Protein AF-A0A3C2DCL3-F1 (afdb_monomer_lite)

Sequence (149 aa):
MFPLDRLTIHAGEILSVAGGDWFGPLAEGIRFGSPDPHLGAVGLALGSALAAWIELALLTRRVRKQLPQVIGPFSEIGAMGLPAAAAVIVALLLRWITHDLPDVVTAVFAVTGSGAAYLGVAFGRGLPTALELTSLRRRRSDTDTTSES

Foldseek 3Di:
DALQQQWFADPNDTDRVDDPDSPDDRDPCVVPPDPTDTCRVVRVVVVVVVVVVVVLVVVQVVCCVVPVPDDRPVVLVVLLVVLQVQLVVQLVVLCVVCVVPDVVVSVVRSVVRSVVSSLVVCVVSVRPVSVVVVVVVVVVVVVVVVVPD

pLDDT: mean 79.2, std 13.64, range [44.84, 96.31]

Structure (mmCIF, N/CA/C/O backbone):
data_AF-A0A3C2DCL3-F1
#
_entry.id   AF-A0A3C2DCL3-F1
#
loop_
_atom_site.group_PDB
_atom_site.id
_atom_site.type_symbol
_atom_site.label_atom_id
_atom_site.label_alt_id
_atom_site.label_comp_id
_atom_site.label_asym_id
_atom_site.label_entity_id
_atom_site.label_seq_id
_atom_site.pdbx_PDB_ins_code
_atom_site.Cartn_x
_atom_site.Cartn_y
_atom_site.Cartn_z
_atom_site.occupancy
_atom_site.B_iso_or_equiv
_atom_site.auth_seq_id
_atom_site.auth_comp_id
_atom_site.auth_asym_id
_atom_site.auth_atom_id
_atom_site.pdbx_PDB_model_num
ATOM 1 N N . MET A 1 1 ? 13.261 19.625 -9.234 1.00 63.06 1 MET A N 1
ATOM 2 C CA . MET A 1 1 ? 13.340 18.159 -9.423 1.00 63.06 1 MET A CA 1
ATOM 3 C C . MET A 1 1 ? 13.539 17.537 -8.049 1.00 63.06 1 MET A C 1
ATOM 5 O O . MET A 1 1 ? 14.158 18.184 -7.209 1.00 63.06 1 MET A O 1
ATOM 9 N N . PHE A 1 2 ? 12.952 16.371 -7.775 1.00 69.31 2 PHE A N 1
ATOM 10 C CA . PHE A 1 2 ? 13.061 15.733 -6.455 1.00 69.31 2 PHE A CA 1
ATOM 11 C C . PHE A 1 2 ? 14.437 15.079 -6.282 1.00 69.31 2 PHE A C 1
ATOM 13 O O . PHE A 1 2 ? 15.012 14.645 -7.275 1.00 69.31 2 PHE A O 1
ATOM 20 N N . PRO A 1 3 ? 14.968 14.944 -5.054 1.00 77.62 3 PRO A N 1
ATOM 21 C CA . PRO A 1 3 ? 16.271 14.306 -4.837 1.00 77.62 3 PRO A CA 1
ATOM 22 C C . PRO A 1 3 ? 16.369 12.885 -5.418 1.00 77.62 3 PRO A C 1
ATOM 24 O O . PRO A 1 3 ? 17.403 12.508 -5.961 1.00 77.62 3 PRO A O 1
ATOM 27 N N . LEU A 1 4 ? 15.270 12.120 -5.373 1.00 79.62 4 LEU A N 1
ATOM 28 C CA . LEU A 1 4 ? 15.199 10.751 -5.903 1.00 79.62 4 LEU A CA 1
ATOM 29 C C . LEU A 1 4 ? 15.138 10.670 -7.435 1.00 79.62 4 LEU A C 1
ATOM 31 O O . LEU A 1 4 ? 15.311 9.596 -7.994 1.00 79.62 4 LEU A O 1
ATOM 35 N N . ASP A 1 5 ? 14.981 11.794 -8.130 1.00 77.00 5 ASP A N 1
ATOM 36 C CA . ASP A 1 5 ? 15.028 11.862 -9.597 1.00 77.00 5 ASP A CA 1
ATOM 37 C C . ASP A 1 5 ? 16.431 11.550 -10.160 1.00 77.00 5 ASP A C 1
ATOM 39 O O . ASP A 1 5 ? 16.605 11.246 -11.337 1.00 77.00 5 ASP A O 1
ATOM 43 N N . ARG A 1 6 ? 17.447 11.586 -9.288 1.00 75.75 6 ARG A N 1
ATOM 44 C CA . ARG A 1 6 ? 18.843 11.229 -9.579 1.00 75.75 6 ARG A CA 1
ATOM 45 C C . ARG A 1 6 ? 19.112 9.726 -9.530 1.00 75.75 6 ARG A C 1
ATOM 47 O O . ARG A 1 6 ? 20.199 9.306 -9.922 1.00 75.75 6 ARG A O 1
ATOM 54 N N . LEU A 1 7 ? 18.168 8.939 -9.018 1.00 77.81 7 LEU A N 1
ATOM 55 C CA . LEU A 1 7 ? 18.263 7.487 -8.997 1.00 77.81 7 LEU A CA 1
ATOM 56 C C . LEU A 1 7 ? 17.495 6.924 -10.185 1.00 77.81 7 LEU A C 1
ATOM 58 O O . LEU A 1 7 ? 16.345 7.300 -10.423 1.00 77.81 7 LEU A O 1
ATOM 62 N N . THR A 1 8 ? 18.134 6.007 -10.897 1.00 78.06 8 THR A N 1
ATOM 63 C CA . THR A 1 8 ? 17.534 5.284 -12.019 1.00 78.06 8 THR A CA 1
ATOM 64 C C . THR A 1 8 ? 17.669 3.790 -11.792 1.00 78.06 8 THR A C 1
ATOM 66 O O . THR A 1 8 ? 18.575 3.341 -11.083 1.00 78.06 8 THR A O 1
ATOM 69 N N . ILE A 1 9 ? 16.736 3.028 -12.354 1.00 75.00 9 ILE A N 1
ATOM 70 C CA . ILE A 1 9 ? 16.819 1.569 -12.362 1.00 75.00 9 ILE A CA 1
ATOM 71 C C . ILE A 1 9 ? 17.343 1.144 -13.726 1.00 75.00 9 ILE A C 1
ATOM 73 O O . ILE A 1 9 ? 16.668 1.354 -14.732 1.00 75.00 9 ILE A O 1
ATOM 77 N N . HIS A 1 10 ? 18.506 0.500 -13.741 1.00 75.56 10 HIS A N 1
ATOM 78 C CA . HIS A 1 10 ? 19.076 -0.103 -14.939 1.00 75.56 10 HIS A CA 1
ATOM 79 C C . HIS A 1 10 ? 19.432 -1.561 -14.643 1.00 75.56 10 HIS A C 1
ATOM 81 O O . HIS A 1 10 ? 20.150 -1.844 -13.689 1.00 75.56 10 HIS A O 1
ATOM 87 N N . ALA A 1 11 ? 18.883 -2.498 -15.423 1.00 68.50 11 ALA A N 1
ATOM 88 C CA . ALA A 1 11 ? 19.108 -3.943 -15.265 1.00 68.50 11 ALA A CA 1
ATOM 89 C C . ALA A 1 11 ? 18.876 -4.504 -13.837 1.00 68.50 11 ALA A C 1
ATOM 91 O O . ALA A 1 11 ? 19.475 -5.504 -13.452 1.00 68.50 11 ALA A O 1
ATOM 92 N N . GLY A 1 12 ? 17.987 -3.882 -13.052 1.00 66.81 12 GLY A N 1
ATOM 93 C CA . GLY A 1 12 ? 17.679 -4.302 -11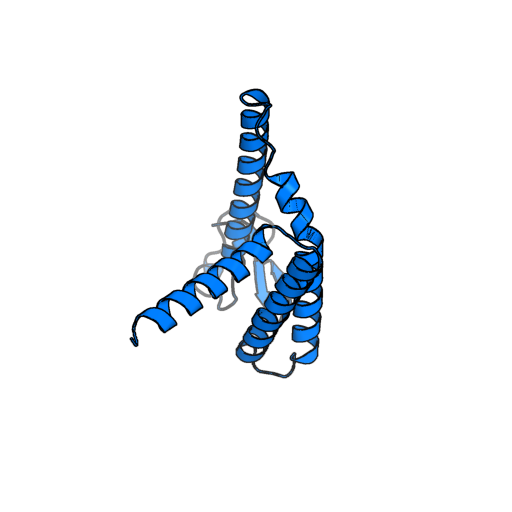.678 1.00 66.81 12 GLY A CA 1
ATOM 94 C C . GLY A 1 12 ? 18.598 -3.713 -10.603 1.00 66.81 12 GLY A C 1
ATOM 95 O O . GLY A 1 12 ? 18.365 -3.949 -9.419 1.00 66.81 12 GLY A O 1
ATOM 96 N N . GLU A 1 13 ? 19.581 -2.900 -10.986 1.00 69.81 13 GLU A N 1
ATOM 97 C CA . GLU A 1 13 ? 20.420 -2.145 -10.060 1.00 69.81 13 GLU A CA 1
ATOM 98 C C . GLU A 1 13 ? 19.953 -0.690 -9.950 1.00 69.81 13 GLU A C 1
ATOM 100 O O . GLU A 1 13 ? 19.496 -0.078 -10.920 1.00 69.81 13 GLU A O 1
ATOM 105 N N . ILE A 1 14 ? 20.063 -0.132 -8.741 1.00 70.50 14 ILE A N 1
ATOM 106 C CA . ILE A 1 14 ? 19.814 1.288 -8.490 1.00 70.50 14 ILE A CA 1
ATOM 107 C C . ILE A 1 14 ? 21.125 2.028 -8.725 1.00 70.50 14 ILE A C 1
ATOM 109 O O . ILE A 1 14 ? 22.057 1.923 -7.925 1.00 70.50 14 ILE A O 1
ATOM 113 N N . LEU A 1 15 ? 21.183 2.801 -9.804 1.00 74.62 15 LEU A N 1
ATOM 114 C CA . LEU A 1 15 ? 22.350 3.600 -10.150 1.00 74.62 15 LEU A CA 1
ATOM 115 C C . LEU A 1 15 ? 22.107 5.067 -9.786 1.00 74.62 15 LEU A C 1
ATOM 117 O O . LEU A 1 15 ? 21.073 5.654 -10.120 1.00 74.62 15 LEU A O 1
ATOM 121 N N . SER A 1 16 ? 23.080 5.670 -9.095 1.00 69.94 16 SER A N 1
ATOM 122 C CA . SER A 1 16 ? 23.111 7.118 -8.889 1.00 69.94 16 SER A CA 1
ATOM 123 C C . SER A 1 16 ? 23.691 7.782 -10.127 1.00 69.94 16 SER A C 1
ATOM 125 O O . SER A 1 16 ? 24.857 7.586 -10.463 1.00 69.94 16 SER A O 1
ATOM 127 N N . VAL A 1 17 ? 22.891 8.622 -10.771 1.00 67.50 17 VAL A N 1
ATOM 128 C CA . VAL A 1 17 ? 23.300 9.383 -11.958 1.00 67.50 17 VAL A CA 1
ATOM 129 C C . VAL A 1 17 ? 23.975 10.714 -11.552 1.00 67.50 17 VAL A C 1
ATOM 131 O O . VAL A 1 17 ? 24.385 11.515 -12.387 1.00 67.50 17 VAL A O 1
ATOM 134 N N . ALA A 1 18 ? 24.123 10.972 -10.245 1.00 63.78 18 ALA A N 1
ATOM 135 C CA . ALA A 1 18 ? 24.651 12.215 -9.690 1.00 63.78 18 ALA A CA 1
ATOM 136 C C . ALA A 1 18 ? 25.996 12.033 -8.968 1.00 63.78 18 ALA A C 1
ATOM 138 O O . ALA A 1 18 ? 26.078 11.368 -7.935 1.00 63.78 18 ALA A O 1
ATOM 139 N N . GLY A 1 19 ? 27.036 12.712 -9.460 1.00 57.91 19 GLY A N 1
ATOM 140 C CA . GLY A 1 19 ? 28.360 12.794 -8.833 1.00 57.91 19 GLY A CA 1
ATOM 141 C C . GLY A 1 19 ? 28.434 13.759 -7.641 1.00 57.91 19 GLY A C 1
ATOM 142 O O . GLY A 1 19 ? 29.216 14.702 -7.674 1.00 57.91 19 GLY A O 1
ATOM 143 N N . GLY A 1 20 ? 27.623 13.546 -6.598 1.00 61.69 20 GLY A N 1
ATOM 144 C CA . GLY A 1 20 ? 27.840 14.140 -5.266 1.00 61.69 20 GLY A CA 1
ATOM 145 C C . GLY A 1 20 ? 26.935 15.304 -4.837 1.00 61.69 20 GLY A C 1
ATOM 146 O O . GLY A 1 20 ? 26.806 15.531 -3.636 1.00 61.69 20 GLY A O 1
ATOM 147 N N . ASP A 1 21 ? 26.256 16.001 -5.752 1.00 67.38 21 ASP A N 1
ATOM 148 C CA . ASP A 1 21 ? 25.304 17.066 -5.390 1.00 67.38 21 ASP A CA 1
ATOM 149 C C . ASP A 1 21 ? 23.859 16.540 -5.371 1.00 67.38 21 ASP A C 1
ATOM 151 O O . ASP A 1 21 ? 23.341 16.080 -6.389 1.00 67.38 21 ASP A O 1
ATOM 155 N N . TRP A 1 22 ? 23.208 16.594 -4.207 1.00 70.44 22 TRP A N 1
ATOM 156 C CA . TRP A 1 22 ? 21.851 16.083 -3.982 1.00 70.44 22 TRP A CA 1
ATOM 157 C C . TRP A 1 22 ? 20.750 17.104 -4.292 1.00 70.44 22 TRP A C 1
ATOM 159 O O . TRP A 1 22 ? 19.615 16.707 -4.566 1.00 70.44 22 TRP A O 1
ATOM 169 N N . PHE A 1 23 ? 21.071 18.402 -4.282 1.00 71.12 23 PHE A N 1
ATOM 170 C CA . PHE A 1 23 ? 20.082 19.486 -4.370 1.00 71.12 23 PHE A CA 1
ATOM 171 C C . PHE A 1 23 ? 20.337 20.478 -5.514 1.00 71.12 23 PHE A C 1
ATOM 173 O O . PHE A 1 23 ? 19.476 21.315 -5.784 1.00 71.12 23 PHE A O 1
ATOM 180 N N . GLY A 1 24 ? 21.460 20.375 -6.228 1.00 70.44 24 GLY A N 1
ATOM 181 C CA . GLY A 1 24 ? 21.717 21.169 -7.430 1.00 70.44 24 GLY A CA 1
ATOM 182 C C . GLY A 1 24 ? 20.903 20.747 -8.663 1.00 70.44 24 GLY A C 1
ATOM 183 O O . GLY A 1 24 ? 20.111 19.798 -8.618 1.00 70.44 24 GLY A O 1
ATOM 184 N N . PRO A 1 25 ? 21.091 21.421 -9.807 1.00 67.00 25 PRO A N 1
ATOM 185 C CA . PRO A 1 25 ? 20.534 20.988 -11.087 1.00 67.00 25 PRO A CA 1
ATOM 186 C C . PRO A 1 25 ? 21.207 19.694 -11.589 1.00 67.00 25 PRO A C 1
ATOM 188 O O . PRO A 1 25 ? 22.401 19.481 -11.385 1.00 67.00 25 PRO A O 1
ATOM 191 N N . LEU A 1 26 ? 20.449 18.809 -12.250 1.00 66.69 26 LEU A N 1
ATOM 192 C CA . LEU A 1 26 ? 21.018 17.647 -12.953 1.00 66.69 26 LEU A CA 1
ATOM 193 C C . LEU A 1 26 ? 21.764 18.111 -14.211 1.00 66.69 26 LEU A C 1
ATOM 195 O O . LEU A 1 26 ? 21.344 19.079 -14.859 1.00 66.69 26 LEU A O 1
ATOM 199 N N . ALA A 1 27 ? 22.834 17.402 -14.579 1.00 66.25 27 ALA A N 1
ATOM 200 C CA . ALA A 1 27 ? 23.570 17.678 -15.808 1.00 66.25 27 ALA A CA 1
ATOM 201 C C . ALA A 1 27 ? 22.640 17.588 -17.032 1.00 66.25 27 ALA A C 1
ATOM 203 O O . ALA A 1 27 ? 21.732 16.757 -17.092 1.00 66.25 27 ALA A O 1
ATOM 204 N N . GLU A 1 28 ? 22.851 18.483 -17.994 1.00 61.78 28 GLU A N 1
ATOM 205 C CA . GLU A 1 28 ? 21.938 18.729 -19.116 1.00 61.78 28 GLU A CA 1
ATOM 206 C C . GLU A 1 28 ? 21.684 17.479 -19.979 1.00 61.78 28 GLU A C 1
ATOM 208 O O . GLU A 1 28 ? 20.558 17.260 -20.415 1.00 61.78 28 GLU A O 1
ATOM 213 N N . GLY A 1 29 ? 22.675 16.587 -20.109 1.00 58.88 29 GLY A N 1
ATOM 214 C CA . GLY A 1 29 ? 22.552 15.326 -20.853 1.00 58.88 29 GLY A CA 1
ATOM 215 C C . GLY A 1 29 ? 21.604 14.283 -20.241 1.00 58.88 29 GLY A C 1
ATOM 216 O O . GLY A 1 29 ? 21.092 13.436 -20.964 1.00 58.88 29 GLY A O 1
ATOM 217 N N . ILE A 1 30 ? 21.312 14.356 -18.937 1.00 62.22 30 ILE A N 1
ATOM 218 C CA . ILE A 1 30 ? 20.396 13.418 -18.253 1.00 62.22 30 ILE A CA 1
ATOM 219 C C . ILE A 1 30 ? 18.942 13.886 -18.391 1.00 62.22 30 ILE A C 1
ATOM 221 O O . ILE A 1 30 ? 18.032 13.070 -18.467 1.00 62.22 30 ILE A O 1
ATOM 225 N N . ARG A 1 31 ? 18.721 15.205 -18.482 1.00 62.12 31 ARG A N 1
ATOM 226 C CA . ARG A 1 31 ? 17.382 15.810 -18.591 1.00 62.12 31 ARG A CA 1
ATOM 227 C C . ARG A 1 31 ? 16.652 15.474 -19.891 1.00 62.12 31 ARG A C 1
ATOM 229 O O . ARG A 1 31 ? 15.428 15.536 -19.911 1.00 62.12 31 ARG A O 1
ATOM 236 N N . PHE A 1 32 ? 17.387 15.166 -20.957 1.00 58.00 32 PHE A N 1
ATOM 237 C CA . PHE A 1 32 ? 16.826 15.055 -22.305 1.00 58.00 32 PHE A CA 1
ATOM 238 C C . PHE A 1 32 ? 17.096 13.713 -23.003 1.00 58.00 32 PHE A C 1
ATOM 240 O O . PHE A 1 32 ? 16.629 13.536 -24.124 1.00 58.00 32 PHE A O 1
ATOM 247 N N . GLY A 1 33 ? 17.835 12.779 -22.385 1.00 53.62 33 GLY A N 1
ATOM 248 C CA . GLY A 1 33 ? 18.375 11.628 -23.121 1.00 53.62 33 GLY A CA 1
ATOM 249 C C . GLY A 1 33 ? 18.461 10.279 -22.408 1.00 53.62 33 GLY A C 1
ATOM 250 O O . GLY A 1 33 ? 18.888 9.328 -23.055 1.00 53.62 33 GLY A O 1
ATOM 251 N N . SER A 1 34 ? 18.087 10.142 -21.130 1.00 60.09 34 SER A N 1
ATOM 252 C CA . SER A 1 34 ? 18.143 8.828 -20.468 1.00 60.09 34 SER A CA 1
ATOM 253 C C . SER A 1 34 ? 16.823 8.059 -20.655 1.00 60.09 34 SER A C 1
ATOM 255 O O . SER A 1 34 ? 15.773 8.574 -20.271 1.00 60.09 34 SER A O 1
ATOM 257 N N . PRO A 1 35 ? 16.840 6.850 -21.252 1.00 63.00 35 PRO A N 1
ATOM 258 C CA . PRO A 1 35 ? 15.668 5.978 -21.348 1.00 63.00 35 PRO A CA 1
ATOM 259 C C . PRO A 1 35 ? 15.350 5.243 -20.034 1.00 63.00 35 PRO A C 1
ATOM 261 O O . PRO A 1 35 ? 14.346 4.533 -19.968 1.00 63.00 35 PRO A O 1
ATOM 264 N N . ASP A 1 36 ? 16.187 5.384 -19.002 1.00 68.38 36 ASP A N 1
ATOM 265 C CA . ASP A 1 36 ? 16.037 4.650 -17.750 1.00 68.38 36 ASP A CA 1
ATOM 266 C C . ASP A 1 36 ? 14.998 5.321 -16.824 1.00 68.38 36 ASP A C 1
ATOM 268 O O . ASP A 1 36 ? 14.977 6.545 -16.673 1.00 68.38 36 ASP A O 1
ATOM 272 N N . PRO A 1 37 ? 14.112 4.547 -16.170 1.00 73.44 37 PRO A N 1
ATOM 273 C CA . PRO A 1 37 ? 13.073 5.097 -15.306 1.00 73.44 37 PRO A CA 1
ATOM 274 C C . PRO A 1 37 ? 13.662 5.767 -14.053 1.00 73.44 37 PRO A C 1
ATOM 276 O O . PRO A 1 37 ? 14.365 5.139 -13.257 1.00 73.44 37 PRO A O 1
ATOM 279 N N . HIS A 1 38 ? 13.316 7.042 -13.857 1.00 80.50 38 HIS A N 1
ATOM 280 C CA . HIS A 1 38 ? 13.739 7.868 -12.723 1.00 80.50 38 HIS A CA 1
ATOM 281 C C . HIS A 1 38 ? 12.848 7.671 -11.485 1.00 80.50 38 HIS A C 1
ATOM 283 O O . HIS A 1 38 ? 11.619 7.623 -11.576 1.00 80.50 38 HIS A O 1
ATOM 289 N N . LEU A 1 39 ? 13.447 7.649 -10.289 1.00 81.69 39 LEU A N 1
ATOM 290 C CA . LEU A 1 39 ? 12.729 7.446 -9.019 1.00 81.69 39 LEU A CA 1
ATOM 291 C C . LEU A 1 39 ? 12.137 8.736 -8.416 1.00 81.69 39 LEU A C 1
ATOM 293 O O . LEU A 1 39 ? 11.667 8.733 -7.274 1.00 81.69 39 LEU A O 1
ATOM 297 N N . GLY A 1 40 ? 12.087 9.840 -9.170 1.00 82.06 40 GLY A N 1
ATOM 298 C CA . GLY A 1 40 ? 11.509 11.108 -8.713 1.00 82.06 40 GLY A CA 1
ATOM 299 C C . GLY A 1 40 ? 10.042 10.982 -8.279 1.00 82.06 40 GLY A C 1
ATOM 300 O O . GLY A 1 40 ? 9.660 11.495 -7.224 1.00 82.06 40 GLY A O 1
ATOM 301 N N . ALA A 1 41 ? 9.237 10.230 -9.037 1.00 84.44 41 ALA A N 1
ATOM 302 C CA . ALA A 1 41 ? 7.834 9.954 -8.711 1.00 84.44 41 ALA A CA 1
ATOM 303 C C . ALA A 1 41 ? 7.675 9.108 -7.434 1.00 84.44 41 ALA A C 1
ATOM 305 O O . ALA A 1 41 ? 6.778 9.359 -6.629 1.00 84.44 41 ALA A O 1
ATOM 306 N N . VAL A 1 42 ? 8.580 8.150 -7.205 1.00 85.50 42 VAL A N 1
ATOM 307 C CA . VAL A 1 42 ? 8.604 7.335 -5.979 1.00 85.50 42 VAL A CA 1
ATOM 308 C C . VAL A 1 42 ? 8.858 8.222 -4.762 1.00 85.50 42 VAL A C 1
ATOM 310 O O . VAL A 1 42 ? 8.171 8.100 -3.749 1.00 85.50 42 VAL A O 1
ATOM 313 N N . GLY A 1 43 ? 9.792 9.169 -4.877 1.00 85.19 43 GLY A N 1
ATOM 314 C CA . GLY A 1 43 ? 10.079 10.125 -3.810 1.00 85.19 43 GLY A CA 1
ATOM 315 C C . GLY A 1 43 ? 8.904 11.022 -3.453 1.00 85.19 43 GLY A C 1
ATOM 316 O O . GLY A 1 43 ? 8.637 11.251 -2.274 1.00 85.19 43 GLY A O 1
ATOM 317 N N . LEU A 1 44 ? 8.164 11.478 -4.460 1.00 87.88 44 LEU A N 1
ATOM 318 C CA . LEU A 1 44 ? 6.926 12.220 -4.257 1.00 87.88 44 LEU A CA 1
ATOM 319 C C . LEU A 1 44 ? 5.861 11.401 -3.531 1.00 87.88 44 LEU A C 1
ATOM 321 O O . LEU A 1 44 ? 5.262 11.887 -2.571 1.00 87.88 44 LEU A O 1
ATOM 325 N N . ALA A 1 45 ? 5.636 10.166 -3.978 1.00 90.50 45 ALA A N 1
ATOM 326 C CA . ALA A 1 45 ? 4.645 9.282 -3.382 1.00 90.50 45 ALA A CA 1
ATOM 327 C C . ALA A 1 45 ? 4.975 8.987 -1.910 1.00 90.50 45 ALA A C 1
ATOM 329 O O . ALA A 1 45 ? 4.105 9.100 -1.046 1.00 90.50 45 ALA A O 1
ATOM 330 N N . LEU A 1 46 ? 6.243 8.695 -1.604 1.00 89.56 46 LEU A N 1
ATOM 331 C CA . LEU A 1 46 ? 6.705 8.479 -0.232 1.00 89.56 46 LEU A CA 1
ATOM 332 C C . LEU A 1 46 ? 6.569 9.738 0.630 1.00 89.56 46 LEU A C 1
ATOM 334 O O . LEU A 1 46 ? 6.069 9.660 1.751 1.00 89.56 46 LEU A O 1
ATOM 338 N N . GLY A 1 47 ? 6.968 10.901 0.109 1.00 90.00 47 GLY A N 1
ATOM 339 C CA . GLY A 1 47 ? 6.826 12.175 0.814 1.00 90.00 47 GLY A CA 1
ATOM 340 C C . GLY A 1 47 ? 5.367 12.502 1.137 1.00 90.00 47 GLY A C 1
ATOM 341 O O . GLY A 1 47 ? 5.055 12.877 2.266 1.00 90.00 47 GLY A O 1
ATOM 342 N N . SER A 1 48 ? 4.462 12.290 0.177 1.00 93.25 48 SER A N 1
ATOM 343 C CA . SER A 1 48 ? 3.020 12.479 0.361 1.00 93.25 48 SER A CA 1
ATOM 344 C C . SER A 1 48 ? 2.441 11.512 1.397 1.00 93.25 48 SER A C 1
ATOM 346 O O . SER A 1 48 ? 1.705 11.941 2.286 1.00 93.25 48 SER A O 1
ATOM 348 N N . ALA A 1 49 ? 2.826 10.234 1.350 1.00 93.19 49 ALA A N 1
ATOM 349 C CA . ALA A 1 49 ? 2.386 9.245 2.328 1.00 93.19 49 ALA A CA 1
ATOM 350 C C . ALA A 1 49 ? 2.839 9.607 3.753 1.00 93.19 49 ALA A C 1
ATOM 352 O O . ALA A 1 49 ? 2.037 9.570 4.686 1.00 93.19 49 ALA A O 1
ATOM 353 N N . LEU A 1 50 ? 4.104 10.004 3.932 1.00 94.75 50 LEU A N 1
ATOM 354 C CA . LEU A 1 50 ? 4.627 10.431 5.234 1.00 94.75 50 LEU A CA 1
ATOM 355 C C . LEU A 1 50 ? 3.921 11.689 5.751 1.00 94.75 50 LEU A C 1
ATOM 357 O O . LEU A 1 50 ? 3.559 11.743 6.927 1.00 94.75 50 LEU A O 1
ATOM 361 N N . ALA A 1 51 ? 3.686 12.674 4.881 1.00 93.50 51 ALA A N 1
ATOM 362 C CA . ALA A 1 51 ? 2.950 13.882 5.237 1.00 93.50 51 ALA A CA 1
ATOM 363 C C . ALA A 1 51 ? 1.532 13.554 5.734 1.00 93.50 51 ALA A C 1
ATOM 365 O O . ALA A 1 51 ? 1.130 14.054 6.785 1.00 93.50 51 ALA A O 1
ATOM 366 N N . ALA A 1 52 ? 0.822 12.650 5.052 1.00 94.44 52 ALA A N 1
ATOM 367 C CA . ALA A 1 52 ? -0.514 12.211 5.451 1.00 94.44 52 ALA A CA 1
ATOM 368 C C . ALA A 1 52 ? -0.520 11.512 6.824 1.00 94.44 52 ALA A C 1
ATOM 370 O O . ALA A 1 52 ? -1.390 11.776 7.655 1.00 94.44 52 ALA A O 1
ATOM 371 N N . TRP A 1 53 ? 0.473 10.663 7.112 1.00 92.94 53 TRP A N 1
ATOM 372 C CA . TRP A 1 53 ? 0.603 10.030 8.430 1.00 92.94 53 TRP A CA 1
ATOM 373 C C . TRP A 1 53 ? 0.882 11.042 9.546 1.00 92.94 53 TRP A C 1
ATOM 375 O O . TRP A 1 53 ? 0.304 10.937 10.632 1.00 92.94 53 TRP A O 1
ATOM 385 N N . ILE A 1 54 ? 1.738 12.034 9.288 1.00 95.31 54 ILE A N 1
ATOM 386 C CA . ILE A 1 54 ? 2.030 13.112 10.243 1.00 95.31 54 ILE A CA 1
ATOM 387 C C . ILE A 1 54 ? 0.767 13.932 10.512 1.00 95.31 54 ILE A C 1
ATOM 389 O O . ILE A 1 54 ? 0.430 14.183 11.671 1.00 95.31 54 ILE A O 1
ATOM 393 N N . GLU A 1 55 ? 0.044 14.315 9.464 1.00 94.19 55 GLU A N 1
ATOM 394 C CA . GLU A 1 55 ? -1.212 15.049 9.579 1.00 94.19 55 GLU A CA 1
ATOM 395 C C . GLU A 1 55 ? -2.248 14.262 10.392 1.00 94.19 55 GLU A C 1
ATOM 397 O O . GLU A 1 55 ? -2.797 14.790 11.364 1.00 94.19 55 GLU A O 1
ATOM 402 N N . LEU A 1 56 ? -2.440 12.975 10.087 1.00 91.31 56 LEU A N 1
ATOM 403 C CA . LEU A 1 56 ? -3.338 12.095 10.835 1.00 91.31 56 LEU A CA 1
ATOM 404 C C . LEU A 1 56 ? -2.949 12.008 12.319 1.00 91.31 56 LEU A C 1
ATOM 406 O O . LEU A 1 56 ? -3.819 12.052 13.195 1.00 91.31 56 LEU A O 1
ATOM 410 N N . ALA A 1 57 ? -1.654 11.924 12.632 1.00 89.94 57 ALA A N 1
ATOM 411 C CA . ALA A 1 57 ? -1.167 11.889 14.008 1.00 89.94 57 ALA A CA 1
ATOM 412 C C . ALA A 1 57 ? -1.442 13.208 14.753 1.00 89.94 57 ALA A C 1
ATOM 414 O O . ALA A 1 57 ? -1.899 13.194 15.905 1.00 89.94 57 ALA A O 1
ATOM 415 N N . LEU A 1 58 ? -1.209 14.352 14.102 1.00 92.12 58 LEU A N 1
ATOM 416 C CA . LEU A 1 58 ? -1.466 15.680 14.666 1.00 92.12 58 LEU A CA 1
ATOM 417 C C . LEU A 1 58 ? -2.962 15.919 14.892 1.00 92.12 58 LEU A C 1
ATOM 419 O O . LEU A 1 58 ? -3.350 16.366 15.978 1.00 92.12 58 LEU A O 1
ATOM 423 N N . LEU A 1 59 ? -3.799 15.562 13.917 1.00 92.06 59 LEU A N 1
ATOM 424 C CA . LEU A 1 59 ? -5.254 15.637 14.021 1.00 92.06 59 LEU A CA 1
ATOM 425 C C . LEU A 1 59 ? -5.767 14.732 15.136 1.00 92.06 59 LEU A C 1
ATOM 427 O O . LEU A 1 59 ? -6.480 15.206 16.017 1.00 92.06 59 LEU A O 1
ATOM 431 N N . THR A 1 60 ? -5.329 13.473 15.190 1.00 88.75 60 THR A N 1
ATOM 432 C CA . THR A 1 60 ? -5.735 12.543 16.256 1.00 88.75 60 THR A CA 1
ATOM 433 C C . THR A 1 60 ? -5.347 13.077 17.635 1.00 88.75 60 THR A C 1
ATOM 435 O O . THR A 1 60 ? -6.130 13.004 18.586 1.00 88.75 60 THR A O 1
ATOM 438 N N . ARG A 1 61 ? -4.151 13.668 17.767 1.00 89.06 61 ARG A N 1
ATOM 439 C CA . ARG A 1 61 ? -3.706 14.294 19.019 1.00 89.06 61 ARG A CA 1
ATOM 440 C C . ARG A 1 61 ? -4.567 15.501 19.389 1.00 89.06 61 ARG A C 1
ATOM 442 O O . ARG A 1 61 ? -4.849 15.687 20.572 1.00 89.06 61 ARG A O 1
ATOM 449 N N . ARG A 1 62 ? -4.963 16.328 18.419 1.00 90.19 62 ARG A N 1
ATOM 450 C CA . ARG A 1 62 ? -5.805 17.506 18.661 1.00 90.19 62 ARG A CA 1
ATOM 451 C C . ARG A 1 62 ? -7.241 17.122 19.006 1.00 90.19 62 ARG A C 1
ATOM 453 O O . ARG A 1 62 ? -7.762 17.642 19.988 1.00 90.19 62 ARG A O 1
ATOM 460 N N . VAL A 1 63 ? -7.822 16.165 18.286 1.00 90.44 63 VAL A N 1
ATOM 461 C CA . VAL A 1 63 ? -9.161 15.622 18.554 1.00 90.44 63 VAL A CA 1
ATOM 462 C C . VAL A 1 63 ? -9.217 15.028 19.953 1.00 90.44 63 VAL A C 1
ATOM 464 O O . VAL A 1 63 ? -10.060 15.436 20.737 1.00 90.44 63 VAL A O 1
ATOM 467 N N . ARG A 1 64 ? -8.259 14.179 20.340 1.00 86.75 64 ARG A N 1
ATOM 468 C CA . ARG A 1 64 ? -8.219 13.610 21.699 1.00 86.75 64 ARG A CA 1
ATOM 469 C C . ARG A 1 64 ? -8.165 14.655 22.812 1.00 86.75 64 ARG A C 1
ATOM 471 O O . ARG A 1 64 ? -8.692 14.417 23.891 1.00 86.75 64 ARG A O 1
ATOM 478 N N . LYS A 1 65 ? -7.501 15.791 22.575 1.00 88.19 65 LYS A N 1
ATOM 479 C CA . LYS A 1 65 ? -7.441 16.891 23.549 1.00 88.19 65 LYS A CA 1
ATOM 480 C C . LYS A 1 65 ? -8.768 17.641 23.668 1.00 88.19 65 LYS A C 1
ATOM 482 O O . LYS A 1 65 ? -9.065 18.140 24.744 1.00 88.19 65 LYS A O 1
ATOM 487 N N . GLN A 1 66 ? -9.519 17.765 22.576 1.00 90.31 66 GLN A N 1
ATOM 488 C CA . GLN A 1 66 ? -10.760 18.547 22.527 1.00 90.31 66 GLN A CA 1
ATOM 489 C C . GLN A 1 66 ? -12.012 17.703 22.801 1.00 90.31 66 GLN A C 1
ATOM 491 O O . GLN A 1 66 ? -12.993 18.213 23.328 1.00 90.31 66 GLN A O 1
ATOM 496 N N . LEU A 1 67 ? -11.970 16.418 22.457 1.00 88.62 67 LEU A N 1
ATOM 497 C CA . LEU A 1 67 ? -13.083 15.472 22.472 1.00 88.62 67 LEU A CA 1
ATOM 498 C C . LEU A 1 67 ? -12.596 14.124 23.040 1.00 88.62 67 LEU A C 1
ATOM 500 O O . LEU A 1 67 ? -12.399 13.165 22.293 1.00 88.62 67 LEU A O 1
ATOM 504 N N . PRO A 1 68 ? -12.384 14.022 24.365 1.00 81.06 68 PRO A N 1
ATOM 505 C CA . PRO A 1 68 ? -11.834 12.817 24.993 1.00 81.06 68 PRO A CA 1
ATOM 506 C C . PRO A 1 68 ? -12.756 11.588 24.905 1.00 81.06 68 PRO A C 1
ATOM 508 O O . PRO A 1 68 ? -12.293 10.474 25.116 1.00 81.06 68 PRO A O 1
ATOM 511 N N . GLN A 1 69 ? -14.038 11.781 24.577 1.00 82.19 69 GLN A N 1
ATOM 512 C CA . GLN A 1 69 ? -15.025 10.706 24.407 1.00 82.19 69 GLN A CA 1
ATOM 513 C C . GLN A 1 69 ? -14.944 10.015 23.032 1.00 82.19 69 GLN A C 1
ATOM 515 O O . GLN A 1 69 ? -15.589 8.993 22.819 1.00 82.19 69 GLN A O 1
ATOM 520 N N . VAL A 1 70 ? -14.177 10.562 22.081 1.00 79.50 70 VAL A N 1
ATOM 521 C CA . VAL A 1 70 ? -14.038 9.987 20.736 1.00 79.50 70 VAL A CA 1
ATOM 522 C C . VAL A 1 70 ? -12.943 8.922 20.748 1.00 79.50 70 VAL A C 1
ATOM 524 O O . VAL A 1 70 ? -11.772 9.216 21.005 1.00 79.50 70 VAL A O 1
ATOM 527 N N . ILE A 1 71 ? -13.322 7.679 20.441 1.00 74.19 71 ILE A N 1
ATOM 528 C CA . ILE A 1 71 ? -12.383 6.566 20.270 1.00 74.19 71 ILE A CA 1
ATOM 529 C C . ILE A 1 71 ? -11.518 6.843 19.035 1.00 74.19 71 ILE A C 1
ATOM 531 O O . ILE A 1 71 ? -12.014 7.183 17.963 1.00 74.19 71 ILE A O 1
ATOM 535 N N . GLY A 1 72 ? -10.198 6.747 19.201 1.00 69.69 72 GLY A N 1
ATOM 536 C CA . GLY A 1 72 ? -9.246 7.061 18.140 1.00 69.69 72 GLY A CA 1
ATOM 537 C C . GLY A 1 72 ? -9.213 6.000 17.026 1.00 69.69 72 GLY A C 1
ATOM 538 O O . GLY A 1 72 ? -9.383 4.809 17.308 1.00 69.69 72 GLY A O 1
ATOM 539 N N . PRO A 1 73 ? -8.877 6.403 15.784 1.00 72.00 73 PRO A N 1
ATOM 540 C CA . PRO A 1 73 ? -8.886 5.526 14.605 1.00 72.00 73 PRO A CA 1
ATOM 541 C C . PRO A 1 73 ? -7.884 4.366 14.699 1.00 72.00 73 PRO A C 1
ATOM 543 O O . PRO A 1 73 ? -8.036 3.342 14.045 1.00 72.00 73 PRO A O 1
ATOM 546 N N . PHE A 1 74 ? -6.858 4.500 15.543 1.00 73.75 74 PHE A N 1
ATOM 547 C CA . PHE A 1 74 ? -5.809 3.495 15.707 1.00 73.75 74 PHE A CA 1
ATOM 548 C C . PHE A 1 74 ? -6.287 2.181 16.338 1.00 73.75 74 PHE A C 1
ATOM 550 O O . PHE A 1 74 ? -5.657 1.152 16.107 1.00 73.75 74 PHE A O 1
ATOM 557 N N . SER A 1 75 ? -7.378 2.198 17.113 1.00 71.19 75 SER A N 1
ATOM 558 C CA . SER A 1 75 ? -7.934 0.970 17.706 1.00 71.19 75 SER A CA 1
ATOM 559 C C . SER A 1 75 ? -8.491 0.027 16.632 1.00 71.19 75 SER A C 1
ATOM 561 O O . SER A 1 75 ? -8.158 -1.156 16.618 1.00 71.19 75 SER A O 1
ATOM 563 N N . GLU A 1 76 ? -9.221 0.585 15.665 1.00 72.69 76 GLU A N 1
ATOM 564 C CA . GLU A 1 76 ? -9.771 -0.135 14.513 1.00 72.69 76 GLU A CA 1
ATOM 565 C C . GLU A 1 76 ? -8.674 -0.567 13.528 1.00 72.69 76 GLU A C 1
ATOM 567 O O . GLU A 1 76 ? -8.660 -1.704 13.058 1.00 72.69 76 GLU A O 1
ATOM 572 N N . ILE A 1 77 ? -7.690 0.305 13.266 1.00 77.75 77 ILE A N 1
ATOM 573 C CA . ILE A 1 77 ? -6.551 -0.016 12.386 1.00 77.75 77 ILE A CA 1
ATOM 574 C C . ILE A 1 77 ? -5.736 -1.190 12.948 1.00 77.75 77 ILE A C 1
ATOM 576 O O . ILE A 1 77 ? -5.315 -2.070 12.196 1.00 77.75 77 ILE A O 1
ATOM 580 N N . GLY A 1 78 ? -5.536 -1.244 14.269 1.00 75.50 78 GLY A N 1
ATOM 581 C CA . GLY A 1 78 ? -4.807 -2.337 14.918 1.00 75.50 78 GLY A CA 1
ATOM 582 C C . GLY A 1 78 ? -5.454 -3.706 14.689 1.00 75.50 78 GLY A C 1
ATOM 583 O O . GLY A 1 78 ? -4.752 -4.693 14.456 1.00 75.50 78 GLY A O 1
ATOM 584 N N . ALA A 1 79 ? -6.788 -3.766 14.667 1.00 79.44 79 ALA A N 1
ATOM 585 C CA . ALA A 1 79 ? -7.533 -5.000 14.427 1.00 79.44 79 ALA A CA 1
ATOM 586 C C . ALA A 1 79 ? -7.329 -5.557 13.000 1.00 79.44 79 ALA A C 1
ATOM 588 O O . ALA A 1 79 ? -7.411 -6.770 12.782 1.00 79.44 79 ALA A O 1
ATOM 589 N N . MET A 1 80 ? -6.980 -4.693 12.040 1.00 83.50 80 MET A N 1
ATOM 590 C CA . MET A 1 80 ? -6.711 -5.054 10.642 1.00 83.50 80 MET A CA 1
ATOM 591 C C . MET A 1 80 ? -5.289 -5.582 10.401 1.00 83.50 80 MET A C 1
ATOM 593 O O . MET A 1 80 ? -5.002 -6.082 9.311 1.00 83.50 80 MET A O 1
ATOM 597 N N . GLY A 1 81 ? -4.405 -5.519 11.402 1.00 86.81 81 GLY A N 1
ATOM 598 C CA . GLY A 1 81 ? -2.994 -5.881 11.254 1.00 86.81 81 GLY A CA 1
ATOM 599 C C . GLY A 1 81 ? -2.767 -7.335 10.832 1.00 86.81 81 GLY A C 1
ATOM 600 O O . GLY A 1 81 ? -1.986 -7.591 9.918 1.00 86.81 81 GLY A O 1
ATOM 601 N N . LEU A 1 82 ? -3.473 -8.300 11.440 1.00 87.88 82 LEU A N 1
ATOM 602 C CA . LEU A 1 82 ? -3.303 -9.706 11.048 1.00 87.88 82 LEU A CA 1
ATOM 603 C C . LEU A 1 82 ? -3.891 -10.023 9.660 1.00 87.88 82 LEU A C 1
ATOM 605 O O . LEU A 1 82 ? -3.178 -10.653 8.880 1.00 87.88 82 LEU A O 1
ATOM 609 N N . PRO A 1 83 ? -5.129 -9.610 9.312 1.00 89.62 83 PRO A N 1
ATOM 610 C CA . PRO A 1 83 ? -5.621 -9.744 7.940 1.00 89.62 83 PRO A CA 1
ATOM 611 C C . PRO A 1 83 ? -4.656 -9.168 6.898 1.00 89.62 83 PRO A C 1
ATOM 613 O O . PRO A 1 83 ? -4.387 -9.814 5.886 1.00 89.62 83 PRO A O 1
ATOM 616 N N . ALA A 1 84 ? -4.078 -7.992 7.167 1.00 91.88 84 ALA A N 1
ATOM 617 C CA . ALA A 1 84 ? -3.089 -7.374 6.290 1.00 91.88 84 ALA A CA 1
ATOM 618 C C . ALA A 1 84 ? -1.807 -8.214 6.175 1.00 91.88 84 ALA A C 1
ATOM 620 O O . ALA A 1 84 ? -1.329 -8.454 5.069 1.00 91.88 84 ALA A O 1
ATOM 621 N N . ALA A 1 85 ? -1.277 -8.721 7.292 1.00 92.94 85 ALA A N 1
ATOM 622 C CA . ALA A 1 85 ? -0.101 -9.590 7.281 1.00 92.94 85 ALA A CA 1
ATOM 623 C C . ALA A 1 85 ? -0.340 -10.879 6.474 1.00 92.94 85 ALA A C 1
ATOM 625 O O . ALA A 1 85 ? 0.504 -11.268 5.669 1.00 92.94 85 ALA A O 1
ATOM 626 N N . ALA A 1 86 ? -1.506 -11.512 6.635 1.00 93.00 86 ALA A N 1
ATOM 627 C CA . ALA A 1 86 ? -1.877 -12.697 5.866 1.00 93.00 86 ALA A CA 1
ATOM 628 C C . ALA A 1 86 ? -1.955 -12.400 4.360 1.00 93.00 86 ALA A C 1
ATOM 630 O O . ALA A 1 86 ? -1.430 -13.166 3.552 1.00 93.00 86 ALA A O 1
ATOM 631 N N . ALA A 1 87 ? -2.548 -11.265 3.986 1.00 95.06 87 ALA A N 1
ATOM 632 C CA . ALA A 1 87 ? -2.621 -10.818 2.600 1.00 95.06 87 ALA A CA 1
ATOM 633 C C . ALA A 1 87 ? -1.230 -10.611 1.981 1.00 95.06 87 ALA A C 1
ATOM 635 O O . ALA A 1 87 ? -0.990 -11.063 0.863 1.00 95.06 87 ALA A O 1
ATOM 636 N N . VAL A 1 88 ? -0.303 -9.989 2.720 1.00 95.44 88 VAL A N 1
ATOM 637 C CA . VAL A 1 88 ? 1.089 -9.784 2.282 1.00 95.44 88 VAL A CA 1
ATOM 638 C C . VAL A 1 88 ? 1.796 -11.118 2.062 1.00 95.44 88 VAL A C 1
ATOM 640 O O . VAL A 1 88 ? 2.405 -11.314 1.014 1.00 95.44 88 VAL A O 1
ATOM 643 N N . ILE A 1 89 ? 1.684 -12.054 3.008 1.00 96.31 89 ILE A N 1
ATOM 644 C CA . ILE A 1 89 ? 2.295 -13.386 2.881 1.00 96.31 89 ILE A CA 1
ATOM 645 C C . ILE A 1 89 ? 1.777 -14.088 1.622 1.00 96.31 89 ILE A C 1
ATOM 647 O O . ILE A 1 89 ? 2.568 -14.587 0.825 1.00 96.31 89 ILE A O 1
ATOM 651 N N . VAL A 1 90 ? 0.461 -14.081 1.402 1.00 96.06 90 VAL A N 1
ATOM 652 C CA . VAL A 1 90 ? -0.152 -14.716 0.228 1.00 96.06 90 VAL A CA 1
ATOM 653 C C . VAL A 1 90 ? 0.264 -14.027 -1.073 1.00 96.06 90 VAL A C 1
ATOM 655 O O . VAL A 1 90 ? 0.582 -14.719 -2.037 1.00 96.06 90 VAL A O 1
ATOM 658 N N . ALA A 1 91 ? 0.333 -12.693 -1.106 1.00 94.19 91 ALA A N 1
ATOM 659 C CA . ALA A 1 91 ? 0.816 -11.953 -2.272 1.00 94.19 91 ALA A CA 1
ATOM 660 C C . ALA A 1 91 ? 2.259 -12.336 -2.638 1.00 94.19 91 ALA A C 1
ATOM 662 O O . ALA A 1 91 ? 2.553 -12.577 -3.808 1.00 94.19 91 ALA A O 1
ATOM 663 N N . LEU A 1 92 ? 3.147 -12.428 -1.642 1.00 94.44 92 LEU A N 1
ATOM 664 C CA . LEU A 1 92 ? 4.549 -12.804 -1.842 1.00 94.44 92 LEU A CA 1
ATOM 665 C C . LEU A 1 92 ? 4.686 -14.251 -2.326 1.00 94.44 92 LEU A C 1
ATOM 667 O O . LEU A 1 92 ? 5.446 -14.511 -3.257 1.00 94.44 92 LEU A O 1
ATOM 671 N N . LEU A 1 93 ? 3.919 -15.178 -1.744 1.00 94.75 93 LEU A N 1
ATOM 672 C CA . LEU A 1 93 ? 3.897 -16.577 -2.175 1.00 94.75 93 LEU A CA 1
ATOM 673 C C . LEU A 1 93 ? 3.397 -16.714 -3.614 1.00 94.75 93 LEU A C 1
ATOM 675 O O . LEU A 1 93 ? 4.022 -17.407 -4.410 1.00 94.75 93 LEU A O 1
ATOM 679 N N . LEU A 1 94 ? 2.310 -16.026 -3.969 1.00 93.44 94 LEU A N 1
ATOM 680 C CA . LEU A 1 94 ? 1.779 -16.044 -5.332 1.00 93.44 94 LEU A CA 1
ATOM 681 C C . LEU A 1 94 ? 2.778 -15.454 -6.321 1.00 93.44 94 LEU A C 1
ATOM 683 O O . LEU A 1 94 ? 3.031 -16.084 -7.338 1.00 93.44 94 LEU A O 1
ATOM 687 N N . ARG A 1 95 ? 3.412 -14.318 -6.000 1.00 92.12 95 ARG A N 1
ATOM 688 C CA . ARG A 1 95 ? 4.464 -13.737 -6.849 1.00 92.12 95 ARG A CA 1
ATOM 689 C C . ARG A 1 95 ? 5.633 -14.699 -7.051 1.00 92.12 95 ARG A C 1
ATOM 691 O O . ARG A 1 95 ? 6.172 -14.752 -8.150 1.00 92.12 95 ARG A O 1
ATOM 698 N N . TRP A 1 96 ? 6.023 -15.438 -6.015 1.00 93.88 96 TRP A N 1
ATOM 699 C CA . TRP A 1 96 ? 7.097 -16.424 -6.108 1.00 93.88 96 TRP A CA 1
ATOM 700 C C . TRP A 1 96 ? 6.704 -17.619 -6.989 1.00 93.88 96 TRP A C 1
ATOM 702 O O . TRP A 1 96 ? 7.466 -18.024 -7.863 1.00 93.88 96 TRP A O 1
ATOM 712 N N . ILE A 1 97 ? 5.489 -18.143 -6.819 1.00 94.50 97 ILE A N 1
ATOM 713 C CA . ILE A 1 97 ? 4.986 -19.287 -7.593 1.00 94.50 97 ILE A CA 1
ATOM 714 C C . ILE A 1 97 ? 4.758 -18.910 -9.059 1.00 94.50 97 ILE A C 1
ATOM 716 O O . ILE A 1 97 ? 5.066 -19.697 -9.948 1.00 94.50 97 ILE A O 1
ATOM 720 N N . THR A 1 98 ? 4.230 -17.717 -9.332 1.00 92.19 98 THR A N 1
ATOM 721 C CA . THR A 1 98 ? 3.886 -17.286 -10.691 1.00 92.19 98 THR A CA 1
ATOM 722 C C . THR A 1 98 ? 4.989 -16.467 -11.360 1.00 92.19 98 THR A C 1
ATOM 724 O O . THR A 1 98 ? 4.712 -15.773 -12.332 1.00 92.19 98 THR A O 1
ATOM 727 N N . HIS A 1 99 ? 6.230 -16.512 -10.865 1.00 89.88 99 HIS A N 1
ATOM 728 C CA . HIS A 1 99 ? 7.315 -15.671 -11.383 1.00 89.88 99 HIS A CA 1
ATOM 729 C C . HIS A 1 99 ? 7.622 -15.900 -12.876 1.00 89.88 99 HIS A C 1
ATOM 731 O O . HIS A 1 99 ? 8.052 -14.966 -13.545 1.00 89.88 99 HIS A O 1
ATOM 737 N N . ASP A 1 100 ? 7.342 -17.098 -13.396 1.00 92.75 100 ASP A N 1
ATOM 738 C CA . ASP A 1 100 ? 7.515 -17.451 -14.812 1.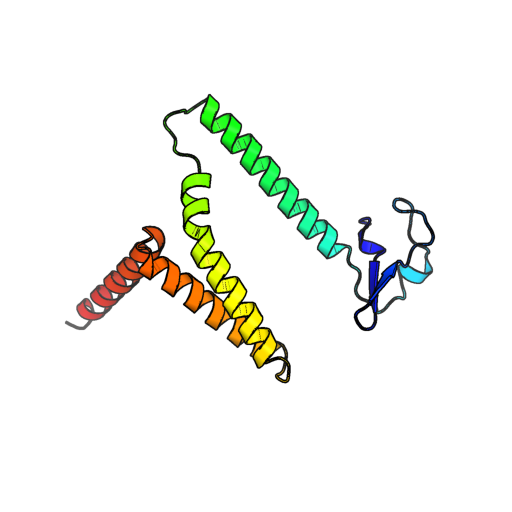00 92.75 100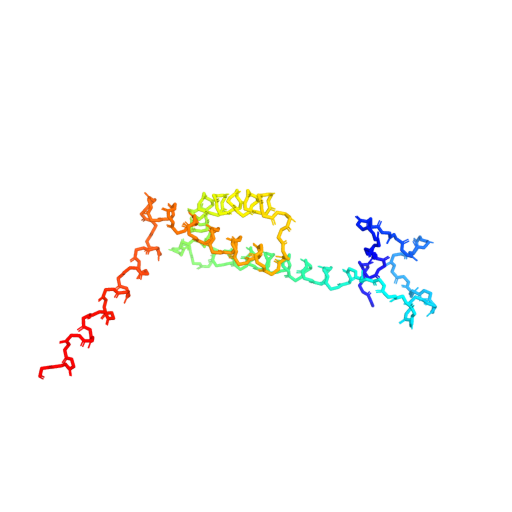 ASP A CA 1
ATOM 739 C C . ASP A 1 100 ? 6.359 -16.983 -15.718 1.00 92.75 100 ASP A C 1
ATOM 741 O O . ASP A 1 100 ? 6.436 -17.084 -16.944 1.00 92.75 100 ASP A O 1
ATOM 745 N N . LEU A 1 101 ? 5.252 -16.498 -15.143 1.00 92.25 101 LEU A N 1
ATOM 746 C CA . LEU A 1 101 ? 4.096 -16.021 -15.902 1.00 92.25 101 LEU A CA 1
ATOM 747 C C . LEU A 1 101 ? 4.252 -14.536 -16.269 1.00 92.25 101 LEU A C 1
ATOM 749 O O . LEU A 1 101 ? 4.920 -13.786 -15.554 1.00 92.25 101 LEU A O 1
ATOM 753 N N . PRO A 1 102 ? 3.561 -14.059 -17.326 1.00 94.12 102 PRO A N 1
ATOM 754 C CA . PRO A 1 102 ? 3.505 -12.635 -17.640 1.00 94.12 102 PRO A CA 1
ATOM 755 C C . PRO A 1 102 ? 3.071 -11.799 -16.428 1.00 94.12 102 PRO A C 1
ATOM 757 O O . PRO A 1 102 ? 2.132 -12.171 -15.717 1.00 94.12 102 PRO A O 1
ATOM 760 N N . ASP A 1 103 ? 3.696 -10.635 -16.226 1.00 90.50 103 ASP A N 1
ATOM 761 C CA . ASP A 1 103 ? 3.486 -9.804 -15.030 1.00 90.50 103 ASP A CA 1
ATOM 762 C C . ASP A 1 103 ? 2.016 -9.444 -14.780 1.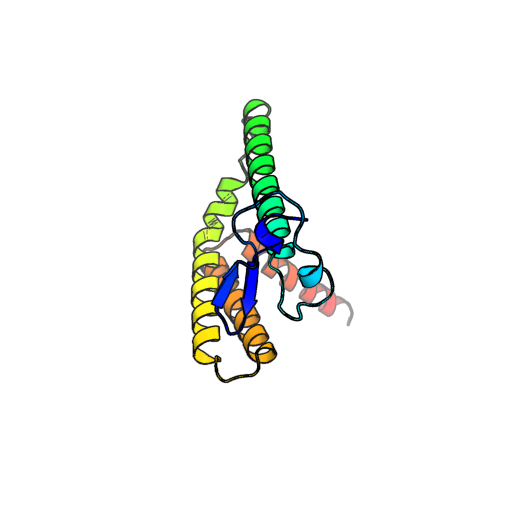00 90.50 103 ASP A C 1
ATOM 764 O O . ASP A 1 103 ? 1.574 -9.415 -13.633 1.00 90.50 103 ASP A O 1
ATOM 768 N N . VAL A 1 104 ? 1.233 -9.237 -15.844 1.00 93.69 104 VAL A N 1
ATOM 769 C CA . VAL A 1 104 ? -0.209 -8.956 -15.746 1.00 93.69 104 VAL A CA 1
ATOM 770 C C . VAL A 1 104 ? -0.962 -10.123 -15.105 1.00 93.69 104 VAL A C 1
ATOM 772 O O . VAL A 1 104 ? -1.814 -9.915 -14.244 1.00 93.69 104 VAL A O 1
ATOM 775 N N . VAL A 1 105 ? -0.635 -11.357 -15.488 1.00 93.38 105 VAL A N 1
ATOM 776 C CA . VAL A 1 105 ? -1.287 -12.560 -14.955 1.00 93.38 105 VAL A CA 1
ATOM 777 C C . VAL A 1 105 ? -0.898 -12.758 -13.492 1.00 93.38 105 VAL A C 1
ATOM 779 O O . VAL A 1 105 ? -1.759 -12.992 -12.643 1.00 93.38 105 VAL A O 1
ATOM 782 N N . THR A 1 106 ? 0.382 -12.566 -13.179 1.00 92.69 106 THR A N 1
ATOM 783 C CA . THR A 1 106 ? 0.884 -12.573 -11.803 1.00 92.69 106 THR A CA 1
ATOM 784 C C . THR A 1 106 ? 0.193 -11.525 -10.934 1.00 92.69 106 THR A C 1
ATOM 786 O O . THR A 1 106 ? -0.189 -11.824 -9.803 1.00 92.69 106 THR A O 1
ATOM 789 N N . ALA A 1 107 ? -0.027 -10.317 -11.455 1.00 91.69 107 ALA A N 1
ATOM 790 C CA . ALA A 1 107 ? -0.731 -9.263 -10.737 1.00 91.69 107 ALA A CA 1
ATOM 791 C C . ALA A 1 107 ? -2.184 -9.652 -10.427 1.00 91.69 107 ALA A C 1
ATOM 793 O O . ALA A 1 107 ? -2.623 -9.466 -9.294 1.00 91.69 107 ALA A O 1
ATOM 794 N N . VAL A 1 108 ? -2.912 -10.242 -11.384 1.00 94.94 108 VAL A N 1
ATOM 795 C CA . VAL A 1 108 ? -4.288 -10.721 -11.156 1.00 94.94 108 VAL A CA 1
ATOM 796 C C . VAL A 1 108 ? -4.317 -11.748 -10.026 1.00 94.94 108 VAL A C 1
ATOM 798 O O . VAL A 1 108 ? -5.074 -11.580 -9.071 1.00 94.94 108 VAL A O 1
ATOM 801 N N . PHE A 1 109 ? -3.449 -12.763 -10.072 1.00 93.69 109 PHE A N 1
ATOM 802 C CA . PHE A 1 109 ? -3.381 -13.766 -9.010 1.00 93.69 109 PHE A CA 1
ATOM 803 C C . PHE A 1 109 ? -3.013 -13.155 -7.660 1.00 93.69 109 PHE A C 1
ATOM 805 O O . PHE A 1 109 ? -3.700 -13.417 -6.674 1.00 93.69 109 PHE A O 1
ATOM 812 N N . ALA A 1 110 ? -1.980 -12.313 -7.610 1.00 92.69 110 ALA A N 1
ATOM 813 C CA . ALA A 1 110 ? -1.537 -11.674 -6.377 1.00 92.69 110 ALA A CA 1
ATOM 814 C C . ALA A 1 110 ? -2.644 -10.807 -5.758 1.00 92.69 110 ALA A C 1
ATOM 816 O O . ALA A 1 110 ? -2.899 -10.912 -4.558 1.00 92.69 110 ALA A O 1
ATOM 817 N N . VAL A 1 111 ? -3.346 -9.998 -6.558 1.00 93.62 111 VAL A N 1
ATOM 818 C CA . VAL A 1 111 ? -4.441 -9.135 -6.087 1.00 93.62 111 VAL A CA 1
ATOM 819 C C . VAL A 1 111 ? -5.631 -9.969 -5.617 1.00 93.62 111 VAL A C 1
ATOM 821 O O . VAL A 1 111 ? -6.114 -9.773 -4.501 1.00 93.62 111 VAL A O 1
ATOM 824 N N . THR A 1 112 ? -6.090 -10.933 -6.418 1.00 94.12 112 THR A N 1
ATOM 825 C CA . THR A 1 112 ? -7.246 -11.766 -6.058 1.00 94.12 112 THR A CA 1
ATOM 826 C C . THR A 1 112 ? -6.954 -12.639 -4.837 1.00 94.12 112 THR A C 1
ATOM 828 O O . THR A 1 112 ? -7.763 -12.694 -3.911 1.00 94.12 112 THR A O 1
ATOM 831 N N . GLY A 1 113 ? -5.790 -13.288 -4.795 1.00 94.88 113 GLY A N 1
ATOM 832 C CA . GLY A 1 113 ? -5.400 -14.171 -3.699 1.00 94.88 113 GLY A CA 1
ATOM 833 C C . GLY A 1 113 ? -5.151 -13.426 -2.390 1.00 94.88 113 GLY A C 1
ATOM 834 O O . GLY A 1 113 ? -5.648 -13.846 -1.345 1.00 94.88 113 GLY A O 1
ATOM 835 N N . SER A 1 114 ? -4.447 -12.292 -2.428 1.00 94.50 114 SER A N 1
ATOM 836 C CA . SER A 1 114 ? -4.226 -11.474 -1.228 1.00 94.50 114 SER A CA 1
ATOM 837 C C . SER A 1 114 ? -5.522 -10.863 -0.695 1.00 94.50 114 SER A C 1
ATOM 839 O O . SER A 1 114 ? -5.747 -10.879 0.516 1.00 94.50 114 SER A O 1
ATOM 841 N N . GLY A 1 115 ? -6.420 -10.411 -1.578 1.00 92.75 115 GLY A N 1
ATOM 842 C CA . GLY A 1 115 ? -7.746 -9.927 -1.196 1.00 92.75 115 GLY A CA 1
ATOM 843 C C . GLY A 1 115 ? -8.600 -11.014 -0.539 1.00 92.75 115 GLY A C 1
ATOM 844 O O . GLY A 1 115 ? -9.208 -10.780 0.507 1.00 92.75 115 GLY A O 1
ATOM 845 N N . ALA A 1 116 ? -8.598 -12.226 -1.100 1.00 93.69 116 ALA A N 1
ATOM 846 C CA . ALA A 1 116 ? -9.292 -13.371 -0.514 1.00 93.69 116 ALA A CA 1
ATOM 847 C C . ALA A 1 116 ? -8.718 -13.752 0.861 1.00 93.69 116 ALA A C 1
ATOM 849 O O . ALA A 1 116 ? -9.480 -14.005 1.793 1.00 93.69 116 ALA A O 1
ATOM 850 N N . ALA A 1 117 ? -7.391 -13.741 1.014 1.00 93.31 117 ALA A N 1
ATOM 851 C CA . ALA A 1 117 ? -6.723 -14.022 2.282 1.00 93.31 117 ALA A CA 1
ATOM 852 C C . ALA A 1 117 ? -7.052 -12.974 3.353 1.00 93.31 117 ALA A C 1
ATOM 854 O O . ALA A 1 117 ? -7.392 -13.335 4.482 1.00 93.31 117 ALA A O 1
ATOM 855 N N . TYR A 1 118 ? -7.019 -11.689 2.987 1.00 92.62 118 TYR A N 1
ATOM 856 C CA . TYR A 1 118 ? -7.429 -10.598 3.867 1.00 92.62 118 TYR A CA 1
ATOM 857 C C . TYR A 1 118 ? -8.856 -10.819 4.373 1.00 92.62 118 TYR A C 1
ATOM 859 O O . TYR A 1 118 ? -9.091 -10.862 5.581 1.00 92.62 118 TYR A O 1
ATOM 867 N N . LEU A 1 119 ? -9.803 -11.001 3.447 1.00 91.75 119 LEU A N 1
ATOM 868 C CA . LEU A 1 119 ? -11.213 -11.181 3.774 1.00 91.75 119 LEU A CA 1
ATOM 869 C C . LEU A 1 119 ? -11.427 -12.436 4.619 1.00 91.75 119 LEU A C 1
ATOM 871 O O . LEU A 1 119 ? -12.112 -12.365 5.632 1.00 91.75 119 LEU A O 1
ATOM 875 N N . GLY A 1 120 ? -10.808 -13.562 4.262 1.00 90.81 120 GLY A N 1
ATOM 876 C CA . GLY A 1 120 ? -10.923 -14.814 5.009 1.00 90.81 120 GLY A CA 1
ATOM 877 C C . GLY A 1 120 ? -10.486 -14.673 6.469 1.00 90.81 120 GLY A C 1
ATOM 878 O O . GLY A 1 120 ? -11.215 -15.079 7.375 1.00 90.81 120 GLY A O 1
ATOM 879 N N . VAL A 1 121 ? -9.341 -14.029 6.717 1.00 90.06 121 VAL A N 1
ATOM 880 C CA . VAL A 1 121 ? -8.854 -13.781 8.085 1.00 90.06 121 VAL A CA 1
ATOM 881 C C . VAL A 1 121 ? -9.725 -12.753 8.808 1.00 90.06 121 VAL A C 1
ATOM 883 O O . VAL A 1 121 ? -10.016 -12.931 9.991 1.00 90.06 121 VAL A O 1
ATOM 886 N N . ALA A 1 122 ? -10.182 -11.706 8.118 1.00 88.38 122 ALA A N 1
ATOM 887 C CA . ALA A 1 122 ? -11.078 -10.699 8.684 1.00 88.38 122 ALA A CA 1
ATOM 888 C C . ALA A 1 122 ? -12.434 -11.294 9.108 1.00 88.38 122 ALA A C 1
ATOM 890 O O . ALA A 1 122 ? -12.920 -10.997 10.201 1.00 88.38 122 ALA A O 1
ATOM 891 N N . PHE A 1 123 ? -13.004 -12.185 8.290 1.00 86.38 123 PHE A N 1
ATOM 892 C CA . PHE A 1 123 ? -14.230 -12.924 8.600 1.00 86.38 123 PHE A CA 1
ATOM 893 C C . PHE A 1 123 ? -14.038 -13.888 9.766 1.00 86.38 123 PHE A C 1
ATOM 895 O O . PHE A 1 123 ? -14.835 -13.870 10.701 1.00 86.38 123 PHE A O 1
ATOM 902 N N . GLY A 1 124 ? -12.962 -14.681 9.760 1.00 84.38 124 GLY A N 1
ATOM 903 C CA . GLY A 1 124 ? -12.655 -15.602 10.860 1.00 84.38 124 GLY A CA 1
ATOM 904 C C . GLY A 1 124 ? -12.422 -14.893 12.200 1.00 84.38 124 GLY A C 1
ATOM 905 O O . GLY A 1 124 ? -12.636 -15.475 13.259 1.00 84.38 124 GLY A O 1
ATOM 906 N N . ARG A 1 125 ? -12.020 -13.618 12.160 1.00 82.69 125 ARG A N 1
ATOM 907 C CA . ARG A 1 125 ? -11.836 -12.741 13.325 1.00 82.69 125 ARG A CA 1
ATOM 908 C C . ARG A 1 125 ? -13.111 -12.024 13.777 1.00 82.69 125 ARG A C 1
ATOM 910 O O . ARG A 1 125 ? -13.066 -11.359 14.807 1.00 82.69 125 ARG A O 1
ATOM 917 N N . GLY A 1 126 ? -14.210 -12.129 13.028 1.00 75.88 126 GLY A N 1
ATOM 918 C CA . GLY A 1 126 ? -15.463 -11.438 13.338 1.00 75.88 126 GLY A CA 1
ATOM 919 C C . GLY A 1 126 ? -15.346 -9.913 13.294 1.00 75.88 126 GLY A C 1
ATOM 920 O O . GLY A 1 126 ? -16.034 -9.236 14.055 1.00 75.88 126 GLY A O 1
ATOM 921 N N . LEU A 1 127 ? -14.467 -9.361 12.444 1.00 78.06 127 LEU A N 1
ATOM 922 C CA . LEU A 1 127 ? -14.315 -7.909 12.341 1.00 78.06 127 LEU A CA 1
ATOM 923 C C . LEU A 1 127 ? -15.646 -7.277 11.881 1.00 78.06 127 LEU A C 1
ATOM 925 O O . LEU A 1 127 ? -16.170 -7.696 10.842 1.00 78.06 127 LEU A O 1
ATOM 929 N N . PRO A 1 128 ? -16.185 -6.267 12.599 1.00 67.06 128 PRO A N 1
ATOM 930 C CA . PRO A 1 128 ? -17.496 -5.678 12.301 1.00 67.06 128 PRO A CA 1
ATOM 931 C C . PRO A 1 128 ? -17.620 -5.215 10.845 1.00 67.06 128 PRO A C 1
ATOM 933 O O . PRO A 1 128 ? -18.615 -5.491 10.178 1.00 67.06 128 PRO A O 1
ATOM 936 N N . THR A 1 129 ? -16.551 -4.615 10.315 1.00 63.59 129 THR A N 1
ATOM 937 C CA . THR A 1 129 ? -16.461 -4.123 8.934 1.00 63.59 129 THR A CA 1
ATOM 938 C C . THR A 1 129 ? -16.611 -5.234 7.887 1.00 63.59 129 THR A C 1
ATOM 940 O O . THR A 1 129 ? -17.191 -5.016 6.827 1.00 63.59 129 THR A O 1
ATO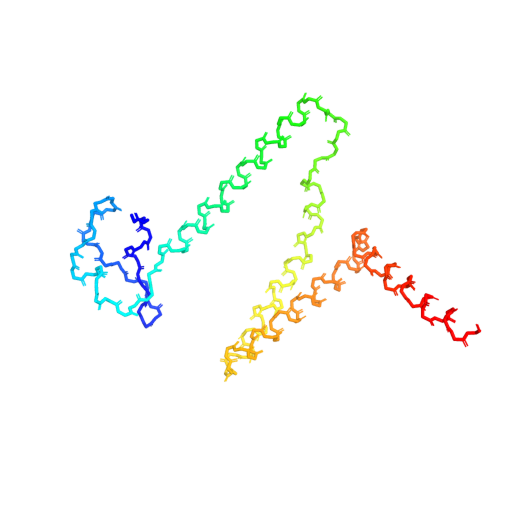M 943 N N . ALA A 1 130 ? -16.115 -6.446 8.159 1.00 61.53 130 ALA A N 1
ATOM 944 C CA . ALA A 1 130 ? -16.250 -7.572 7.232 1.00 61.53 130 ALA A CA 1
ATOM 945 C C . ALA A 1 130 ? -17.685 -8.120 7.235 1.00 61.53 130 ALA A C 1
ATOM 947 O O . ALA A 1 130 ? -18.241 -8.443 6.184 1.00 61.53 130 ALA A O 1
ATOM 948 N N . LEU A 1 131 ? -18.320 -8.167 8.408 1.00 62.12 131 LEU A N 1
ATOM 949 C CA . LEU A 1 131 ? -19.701 -8.624 8.556 1.00 62.12 131 LEU A CA 1
ATOM 950 C C . LEU A 1 131 ? -20.695 -7.692 7.841 1.00 62.12 131 LEU A C 1
ATOM 952 O O . LEU A 1 131 ? -21.638 -8.181 7.211 1.00 62.12 131 LEU A O 1
ATOM 956 N N . GLU A 1 132 ? -20.452 -6.379 7.825 1.00 67.00 132 GLU A N 1
ATOM 957 C CA . GLU A 1 132 ? -21.263 -5.424 7.052 1.00 67.00 132 GLU A CA 1
ATOM 958 C C . GLU A 1 132 ? -21.244 -5.688 5.537 1.00 67.00 132 GLU A C 1
ATOM 960 O O . GLU A 1 132 ? -22.275 -5.581 4.872 1.00 67.00 132 GLU A O 1
ATOM 965 N N . LEU A 1 133 ? -20.119 -6.134 4.970 1.00 62.69 133 LEU A N 1
ATOM 966 C CA . LEU A 1 133 ? -20.061 -6.496 3.546 1.00 62.69 133 LEU A CA 1
ATOM 967 C C . LEU A 1 133 ? -20.984 -7.679 3.211 1.00 62.69 133 LEU A C 1
ATOM 969 O O . LEU A 1 133 ? -21.582 -7.727 2.133 1.00 62.69 133 LEU A O 1
ATOM 973 N N . THR A 1 134 ? -21.158 -8.623 4.140 1.00 63.22 134 THR A N 1
ATOM 974 C CA . THR A 1 134 ? -22.090 -9.746 3.944 1.00 63.22 134 THR A CA 1
ATOM 975 C C . THR A 1 134 ? -23.548 -9.343 4.124 1.00 63.22 134 THR A C 1
ATOM 977 O O . THR A 1 134 ? -24.409 -9.870 3.416 1.00 63.22 134 THR A O 1
ATOM 980 N N . SER A 1 135 ? -23.844 -8.380 5.003 1.00 60.09 135 SER A N 1
ATOM 981 C CA . SER A 1 135 ? -25.211 -7.886 5.199 1.00 60.09 135 SER A CA 1
ATOM 982 C C . SER A 1 135 ? -25.702 -7.073 3.993 1.00 60.09 135 SER A C 1
ATOM 984 O O . SER A 1 135 ? -26.867 -7.197 3.609 1.00 60.09 135 SER A O 1
ATOM 986 N N . LEU A 1 136 ? -24.807 -6.341 3.320 1.00 59.59 136 LEU A N 1
ATOM 987 C CA . LEU A 1 136 ? -25.088 -5.659 2.051 1.00 59.59 136 LEU A CA 1
ATOM 988 C C . LEU A 1 136 ? -25.367 -6.645 0.908 1.00 59.59 136 LEU A C 1
ATOM 990 O O . LEU A 1 136 ? -26.321 -6.458 0.150 1.00 59.59 136 LEU A O 1
ATOM 994 N N . ARG A 1 137 ? -24.592 -7.735 0.813 1.00 59.56 137 ARG A N 1
ATOM 995 C CA . ARG A 1 137 ? -24.835 -8.804 -0.171 1.00 59.56 137 ARG A CA 1
ATOM 996 C C . ARG A 1 137 ? -26.187 -9.492 0.048 1.00 59.56 137 ARG A C 1
ATOM 998 O O . ARG A 1 137 ? -26.880 -9.799 -0.921 1.00 59.56 137 ARG A O 1
ATOM 1005 N N . ARG A 1 138 ? -26.574 -9.702 1.311 1.00 58.25 138 ARG A N 1
ATOM 1006 C CA . ARG A 1 138 ? -27.863 -10.307 1.680 1.00 58.25 138 ARG A CA 1
ATOM 1007 C C . ARG A 1 138 ? -29.041 -9.406 1.305 1.00 58.25 138 ARG A C 1
ATOM 1009 O O . ARG A 1 138 ? -29.947 -9.865 0.626 1.00 58.25 138 ARG A O 1
ATOM 1016 N N . ARG A 1 139 ? -28.963 -8.107 1.623 1.00 59.25 139 ARG A N 1
ATOM 1017 C CA . ARG A 1 139 ? -29.999 -7.120 1.263 1.00 59.25 139 ARG A CA 1
ATOM 1018 C C . ARG A 1 139 ? -30.215 -6.989 -0.242 1.00 59.25 139 ARG A C 1
ATOM 1020 O O . ARG A 1 139 ? -31.348 -6.806 -0.663 1.00 59.25 139 ARG A O 1
ATOM 1027 N N . ARG A 1 140 ? -29.153 -7.102 -1.049 1.00 57.75 140 ARG A N 1
ATOM 1028 C CA . ARG A 1 140 ? -29.281 -7.044 -2.511 1.00 57.75 140 ARG A CA 1
ATOM 1029 C C . ARG A 1 140 ? -30.003 -8.259 -3.098 1.00 57.75 140 ARG A C 1
ATOM 1031 O O . ARG A 1 140 ? -30.719 -8.110 -4.078 1.00 57.75 140 ARG A O 1
ATOM 1038 N N . SER A 1 141 ? -29.848 -9.422 -2.469 1.00 58.19 141 SER A N 1
ATOM 1039 C CA . SER A 1 141 ? -30.501 -10.659 -2.912 1.00 58.19 141 SER A CA 1
ATOM 1040 C C . SER A 1 141 ? -32.014 -10.628 -2.647 1.00 58.19 141 SER A C 1
ATOM 1042 O O . SER A 1 141 ? -32.779 -11.142 -3.452 1.00 58.19 141 SER A O 1
ATOM 1044 N N . ASP A 1 142 ? -32.459 -9.960 -1.575 1.00 56.47 142 ASP A N 1
ATOM 1045 C CA . ASP A 1 142 ? -33.890 -9.835 -1.254 1.00 56.47 142 ASP A CA 1
ATOM 1046 C C . ASP A 1 142 ? -34.634 -8.867 -2.201 1.00 56.47 142 ASP A C 1
ATOM 1048 O O . ASP A 1 142 ? -35.793 -9.097 -2.553 1.00 56.47 142 ASP A O 1
ATOM 1052 N N . THR A 1 143 ? -33.969 -7.810 -2.682 1.00 59.16 143 THR A N 1
ATOM 1053 C CA . THR A 1 143 ? -34.553 -6.873 -3.665 1.00 59.16 143 THR A CA 1
ATOM 1054 C C . THR A 1 143 ? -34.773 -7.476 -5.051 1.00 59.16 143 THR A C 1
ATOM 1056 O O . THR A 1 143 ? -35.707 -7.060 -5.728 1.00 59.16 143 THR A O 1
ATOM 1059 N N . ASP A 1 144 ? -33.979 -8.467 -5.466 1.00 55.97 144 ASP A N 1
ATOM 1060 C CA . ASP A 1 144 ? -34.176 -9.114 -6.772 1.00 55.97 144 ASP A CA 1
ATOM 1061 C C . ASP A 1 144 ? -35.351 -10.114 -6.737 1.00 55.97 144 ASP A C 1
ATOM 1063 O O . ASP A 1 144 ? -36.065 -10.265 -7.722 1.00 55.97 144 ASP A O 1
ATOM 1067 N N . THR A 1 145 ? -35.645 -10.719 -5.578 1.00 57.53 145 THR A N 1
ATOM 1068 C CA . THR A 1 145 ? -36.770 -11.671 -5.429 1.00 57.53 145 THR A CA 1
ATOM 1069 C C . THR A 1 145 ? -38.154 -11.025 -5.339 1.00 57.53 145 THR A C 1
ATOM 1071 O O . THR A 1 145 ? -39.160 -11.709 -5.491 1.00 57.53 145 THR A O 1
ATOM 1074 N N . THR A 1 146 ? -38.231 -9.714 -5.098 1.00 54.81 146 THR A N 1
ATOM 1075 C CA . THR A 1 146 ? -39.506 -8.979 -4.963 1.00 54.81 146 THR A CA 1
ATOM 1076 C C . THR A 1 146 ? -39.930 -8.261 -6.248 1.00 54.81 146 THR A C 1
ATOM 1078 O O . THR A 1 146 ? -40.997 -7.658 -6.287 1.00 54.81 146 THR A O 1
ATOM 1081 N N . SER A 1 147 ? -39.122 -8.346 -7.311 1.00 54.59 147 SER A N 1
ATOM 1082 C CA . SER A 1 147 ? -39.401 -7.759 -8.628 1.00 54.59 147 SER A CA 1
ATOM 1083 C C . SER A 1 147 ? -40.047 -8.740 -9.621 1.00 54.59 147 SER A C 1
ATOM 1085 O O . SER A 1 147 ? -40.427 -8.315 -10.711 1.00 54.59 147 SER A O 1
ATOM 1087 N N . GLU A 1 148 ? -40.143 -10.032 -9.288 1.00 52.50 148 GLU A N 1
ATOM 1088 C CA . GLU A 1 148 ? -40.683 -11.082 -10.174 1.00 52.50 148 GLU A CA 1
ATOM 1089 C C . GLU A 1 148 ? -42.099 -11.563 -9.795 1.00 52.50 148 GLU A C 1
ATOM 1091 O O . GLU A 1 148 ? -42.602 -12.505 -10.406 1.00 52.50 148 GLU A O 1
ATOM 1096 N N . SER A 1 149 ? -42.759 -10.930 -8.817 1.00 44.84 149 SER A N 1
ATOM 1097 C CA . SER A 1 149 ? -44.120 -11.285 -8.370 1.00 44.84 149 SER A CA 1
ATOM 1098 C C . SER A 1 149 ? -45.182 -10.283 -8.801 1.00 44.84 149 SER A C 1
ATOM 1100 O O . SER A 1 149 ? -45.001 -9.093 -8.455 1.00 44.84 149 SER A O 1
#

Radius of gyration: 23.17 Å; chains: 1; bounding box: 72×40×48 Å

Secondary structure (DSSP, 8-state):
--GGGGEEEETTEEEE--SS-SSSPPPHHHHHH--SPBTHHHHHHHHHHHHHH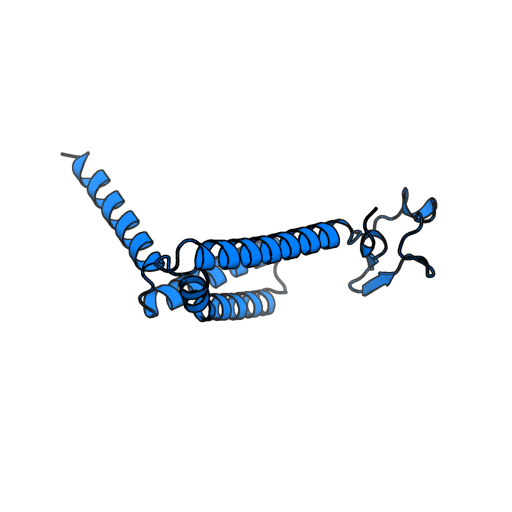HHHHHHHHHHHHH-TTSPPHHHHHHHTHHHHHHHHHHHHHHHHHTTTS-HHHHHHHHHHHHHHHHHHHHHHTT-HHHHHHHHHHHHHHHHHHTS--